Protein AF-X1RVT9-F1 (afdb_monomer_lite)

Radius of gyration: 17.05 Å; chains: 1; bounding box: 30×22×57 Å

Secondary structure (DSSP, 8-state):
-----HHHHHHHHHHHHHHHHH---HHHHHHHHHHHHH---HHHHHHHHHHHHHHHHHHHH----

Organism: NCBI:txid412755

Foldseek 3Di:
DDDDDVVVVVVVVVVVVLCPFQADDPVVLVVLVVCLVPPPDPVSNVVSVVVNVVSVCSNPVSPGD

pLDDT: mean 95.99, std 4.52, range [66.44, 98.69]

Sequence (65 aa):
MREIKTSAITKAVARLCQQANFVLGEDLLSALKQAQQTEESPLGREVLSQLIENARIAREERIPL

Structure (mmCIF, N/CA/C/O backbone):
data_AF-X1RVT9-F1
#
_entry.id   AF-X1RVT9-F1
#
loop_
_atom_site.group_PDB
_atom_site.id
_atom_site.type_symbol
_atom_site.label_atom_id
_atom_site.label_alt_id
_atom_site.label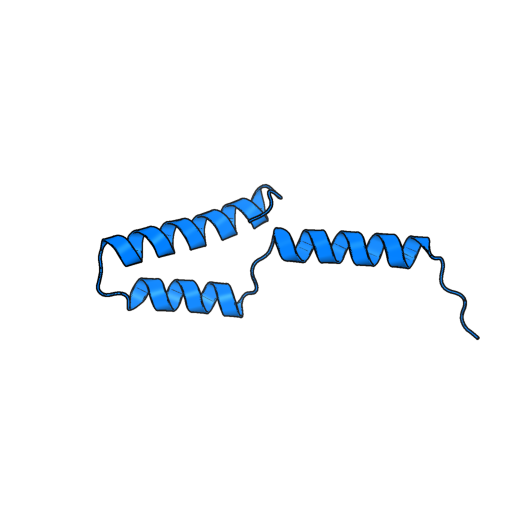_comp_id
_atom_site.label_asym_id
_atom_site.label_entity_id
_atom_site.label_seq_id
_atom_site.pdbx_PDB_ins_code
_atom_site.Cartn_x
_atom_site.Cartn_y
_atom_site.Cartn_z
_atom_site.occupancy
_atom_site.B_iso_or_equiv
_atom_site.auth_seq_id
_atom_site.auth_comp_id
_atom_site.auth_asym_id
_atom_site.auth_atom_id
_atom_site.pdbx_PDB_model_num
ATOM 1 N N . MET A 1 1 ? 6.394 -9.474 -37.931 1.00 66.44 1 MET A N 1
ATOM 2 C CA . MET A 1 1 ? 6.993 -9.335 -36.585 1.00 66.44 1 MET A CA 1
ATOM 3 C C . MET A 1 1 ? 6.892 -7.866 -36.192 1.00 66.44 1 MET A C 1
ATOM 5 O O . MET A 1 1 ? 7.123 -7.033 -37.057 1.00 66.44 1 MET A O 1
ATOM 9 N N . ARG A 1 2 ? 6.449 -7.533 -34.973 1.00 86.38 2 ARG A N 1
ATOM 10 C CA . ARG A 1 2 ? 6.412 -6.138 -34.493 1.00 86.38 2 ARG A CA 1
ATOM 11 C C . ARG A 1 2 ? 7.621 -5.895 -33.599 1.00 86.38 2 ARG A C 1
ATOM 13 O O . ARG A 1 2 ? 7.866 -6.689 -32.698 1.00 86.38 2 ARG A O 1
ATOM 20 N N . GLU A 1 3 ? 8.338 -4.807 -33.844 1.00 91.44 3 GLU A N 1
ATOM 21 C CA . GLU A 1 3 ? 9.458 -4.378 -33.009 1.00 91.44 3 GLU A CA 1
ATOM 22 C C . GLU A 1 3 ? 8.966 -3.445 -31.898 1.00 91.44 3 GLU A C 1
ATOM 24 O O . GLU A 1 3 ? 8.169 -2.536 -32.139 1.00 91.44 3 GLU A O 1
ATOM 29 N N . ILE A 1 4 ? 9.438 -3.670 -30.669 1.00 94.00 4 ILE A N 1
ATOM 30 C CA . ILE A 1 4 ? 9.135 -2.834 -29.502 1.00 94.00 4 ILE A CA 1
ATOM 31 C C . ILE A 1 4 ? 10.455 -2.345 -28.915 1.00 94.00 4 ILE A C 1
ATOM 33 O O . ILE A 1 4 ? 11.357 -3.133 -28.641 1.00 94.00 4 ILE A O 1
ATOM 37 N N . LYS A 1 5 ? 10.561 -1.034 -28.684 1.00 97.00 5 LYS A N 1
ATOM 38 C CA . LYS A 1 5 ? 11.733 -0.449 -28.026 1.00 97.00 5 LYS A CA 1
ATOM 39 C C . LYS A 1 5 ? 11.773 -0.878 -26.561 1.00 97.00 5 LYS A C 1
ATOM 41 O O . LYS A 1 5 ? 10.803 -0.674 -25.834 1.00 97.00 5 LYS A O 1
ATOM 46 N N . THR A 1 6 ? 12.916 -1.377 -26.103 1.00 97.06 6 THR A N 1
ATOM 47 C CA . THR A 1 6 ? 13.149 -1.753 -24.696 1.00 97.06 6 THR A CA 1
ATOM 48 C C . THR A 1 6 ? 12.818 -0.618 -23.724 1.00 97.06 6 THR A C 1
ATOM 50 O O . THR A 1 6 ? 12.225 -0.853 -22.676 1.00 97.06 6 THR A O 1
ATOM 53 N N . SER A 1 7 ? 13.078 0.632 -24.113 1.00 97.56 7 SER A N 1
ATOM 54 C CA . SER A 1 7 ? 12.733 1.819 -23.323 1.00 97.56 7 SER A CA 1
ATOM 55 C C . SER A 1 7 ? 11.233 1.976 -23.045 1.00 97.56 7 SER A C 1
ATOM 57 O O . SER A 1 7 ? 10.867 2.548 -22.018 1.00 97.56 7 SER A O 1
ATOM 59 N N . ALA A 1 8 ? 10.353 1.464 -23.912 1.00 97.12 8 ALA A N 1
ATOM 60 C CA . ALA A 1 8 ? 8.914 1.446 -23.656 1.00 97.12 8 ALA A CA 1
ATOM 61 C C . ALA A 1 8 ? 8.565 0.474 -22.521 1.00 97.12 8 ALA A C 1
ATOM 63 O O . ALA A 1 8 ? 7.758 0.809 -21.656 1.00 97.12 8 ALA A O 1
ATOM 64 N N . ILE A 1 9 ? 9.230 -0.685 -22.482 1.00 97.06 9 ILE A N 1
ATOM 65 C CA . ILE A 1 9 ? 9.067 -1.685 -21.421 1.00 97.06 9 ILE A CA 1
ATOM 66 C C . ILE A 1 9 ? 9.582 -1.118 -20.098 1.00 97.06 9 ILE A C 1
ATOM 68 O O . ILE A 1 9 ? 8.854 -1.129 -19.110 1.00 97.06 9 ILE A O 1
ATOM 72 N N . THR A 1 10 ? 10.785 -0.536 -20.085 1.00 98.12 10 THR A N 1
ATOM 73 C CA . THR A 1 10 ? 11.365 0.086 -18.883 1.00 98.12 10 THR A CA 1
ATOM 74 C C . THR A 1 10 ? 10.434 1.139 -18.284 1.00 98.12 10 THR A C 1
ATOM 76 O O . THR A 1 10 ? 10.173 1.122 -17.083 1.00 98.12 10 THR A O 1
ATOM 79 N N . LYS A 1 11 ? 9.876 2.028 -19.118 1.00 98.19 11 LYS A N 1
ATOM 80 C CA . LYS A 1 11 ? 8.923 3.055 -18.670 1.00 98.19 11 LYS A CA 1
ATOM 81 C C . LYS A 1 11 ? 7.627 2.451 -18.134 1.00 98.19 11 LYS A C 1
ATOM 83 O O . LYS A 1 11 ? 7.114 2.926 -17.124 1.00 98.19 11 LYS A O 1
ATOM 88 N N . ALA A 1 12 ? 7.096 1.425 -18.799 1.00 98.06 12 ALA A N 1
ATOM 89 C CA . ALA A 1 12 ? 5.876 0.756 -18.364 1.00 98.06 12 ALA A CA 1
ATOM 90 C C . ALA A 1 12 ? 6.061 0.096 -16.992 1.00 98.06 12 ALA A C 1
ATOM 92 O O . ALA A 1 12 ? 5.247 0.325 -16.102 1.00 98.06 12 ALA A O 1
ATOM 93 N N . VAL A 1 13 ? 7.154 -0.646 -16.797 1.00 97.81 13 VAL A N 1
ATOM 94 C CA . VAL A 1 13 ? 7.467 -1.301 -15.519 1.00 97.81 13 VAL A CA 1
ATOM 95 C C . VAL A 1 13 ? 7.679 -0.268 -14.414 1.00 97.81 13 VAL A C 1
ATOM 97 O O . VAL A 1 13 ? 7.044 -0.371 -13.371 1.00 97.81 13 VAL A O 1
ATOM 100 N N . ALA A 1 14 ? 8.480 0.775 -14.656 1.00 97.19 14 ALA A N 1
ATOM 101 C CA . ALA A 1 14 ? 8.704 1.835 -13.672 1.00 97.19 14 ALA A CA 1
ATOM 102 C C . ALA A 1 14 ? 7.390 2.501 -13.229 1.00 97.19 14 ALA A C 1
ATOM 104 O O . ALA A 1 14 ? 7.173 2.711 -12.036 1.00 97.19 14 ALA A O 1
ATOM 105 N N . ARG A 1 15 ? 6.487 2.780 -14.179 1.00 96.94 15 ARG A N 1
ATOM 106 C CA . ARG A 1 15 ? 5.162 3.338 -13.883 1.00 96.94 15 ARG A CA 1
ATOM 107 C C . ARG A 1 15 ? 4.309 2.378 -13.057 1.00 96.94 15 ARG A C 1
ATOM 109 O O . ARG A 1 15 ? 3.659 2.825 -12.121 1.00 96.94 15 ARG A O 1
ATOM 116 N N . LEU A 1 16 ? 4.299 1.089 -13.396 1.00 96.75 16 LEU A N 1
ATOM 117 C CA . LEU A 1 16 ? 3.526 0.079 -12.666 1.00 96.75 16 LEU A CA 1
ATOM 118 C C . LEU A 1 16 ? 4.033 -0.083 -11.229 1.00 96.75 16 LEU A C 1
ATOM 120 O O . LEU A 1 16 ? 3.223 -0.091 -10.308 1.00 96.75 16 LEU A O 1
ATOM 124 N N . CYS A 1 17 ? 5.352 -0.125 -11.022 1.00 95.81 17 CYS A N 1
ATOM 125 C CA . CYS A 1 17 ? 5.947 -0.164 -9.685 1.00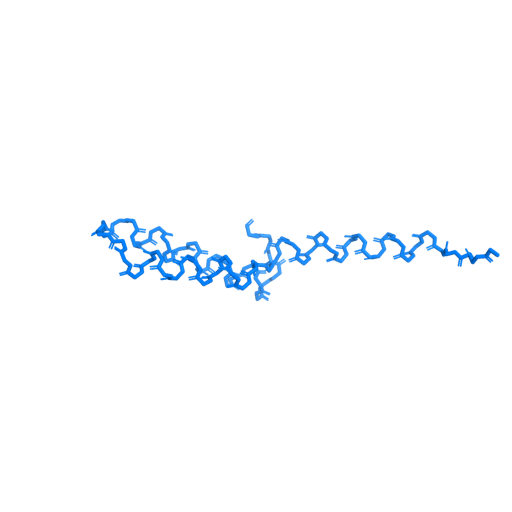 95.81 17 CYS A CA 1
ATOM 126 C C . CYS A 1 17 ? 5.557 1.070 -8.860 1.00 95.81 17 CYS A C 1
ATOM 128 O O . CYS A 1 17 ? 5.131 0.929 -7.720 1.00 95.81 17 CYS A O 1
ATOM 130 N N . GLN A 1 18 ? 5.652 2.273 -9.431 1.00 94.69 18 GLN A N 1
ATOM 131 C CA . GLN A 1 18 ? 5.227 3.501 -8.748 1.00 94.69 18 GLN A CA 1
ATOM 132 C C . GLN A 1 18 ? 3.738 3.464 -8.397 1.00 94.69 18 GLN A C 1
ATOM 134 O O . GLN A 1 18 ? 3.358 3.725 -7.262 1.00 94.69 18 GLN A O 1
ATOM 139 N N . GLN A 1 19 ? 2.888 3.090 -9.353 1.00 94.88 19 GLN A N 1
ATOM 140 C CA . GLN A 1 19 ? 1.448 3.017 -9.137 1.00 94.88 19 GLN A CA 1
ATOM 141 C C . GLN A 1 19 ? 1.088 2.038 -8.014 1.00 94.88 19 GLN A C 1
ATOM 143 O O . GLN A 1 19 ? 0.278 2.390 -7.165 1.00 94.88 19 GLN A O 1
ATOM 148 N N . ALA A 1 20 ? 1.719 0.863 -7.976 1.00 93.19 20 ALA A N 1
ATOM 149 C CA . ALA A 1 20 ? 1.472 -0.145 -6.949 1.00 93.19 20 ALA A CA 1
ATOM 150 C C . ALA A 1 20 ? 1.883 0.305 -5.536 1.00 93.19 20 ALA A C 1
ATOM 152 O O . ALA A 1 20 ? 1.248 -0.099 -4.571 1.00 93.19 20 ALA A O 1
ATOM 153 N N . ASN A 1 21 ? 2.921 1.140 -5.410 1.00 92.94 21 ASN A N 1
ATOM 154 C CA . ASN A 1 21 ? 3.396 1.626 -4.109 1.00 92.94 21 ASN A CA 1
ATOM 155 C C . ASN A 1 21 ? 2.678 2.898 -3.634 1.00 92.94 21 ASN A C 1
ATOM 157 O O . ASN A 1 21 ? 2.666 3.176 -2.442 1.00 92.94 21 ASN A O 1
ATOM 161 N N . PHE A 1 22 ? 2.102 3.687 -4.545 1.00 95.06 22 PHE A N 1
ATOM 162 C CA . PHE A 1 22 ? 1.433 4.947 -4.196 1.00 95.06 22 PHE A CA 1
ATOM 163 C C . PHE A 1 22 ? -0.085 4.822 -4.112 1.00 95.06 22 PHE A C 1
ATOM 165 O O . PHE A 1 22 ? -0.740 5.687 -3.543 1.00 95.06 22 PHE A O 1
ATOM 172 N N . VAL A 1 23 ? -0.676 3.809 -4.745 1.00 95.25 23 VAL A N 1
ATOM 173 C CA . VAL A 1 23 ? -2.130 3.695 -4.865 1.00 95.25 23 VAL A CA 1
ATOM 174 C C . VAL A 1 23 ? -2.567 2.313 -4.420 1.00 95.25 23 VAL A C 1
ATOM 176 O O . VAL A 1 23 ? -2.391 1.328 -5.135 1.00 95.25 23 VAL A O 1
ATOM 179 N N . LEU A 1 24 ? -3.193 2.268 -3.247 1.00 95.00 24 LEU A N 1
ATOM 180 C CA . LEU A 1 24 ? -3.917 1.090 -2.799 1.00 95.00 24 LEU A CA 1
ATOM 181 C C . LEU A 1 24 ? -5.134 0.855 -3.707 1.00 95.00 24 LEU A C 1
ATOM 183 O O . LEU A 1 24 ? -5.814 1.810 -4.092 1.00 95.00 24 LEU A O 1
ATOM 187 N N . GLY A 1 25 ? -5.410 -0.408 -4.038 1.00 94.81 25 GLY A N 1
ATOM 188 C CA . GLY A 1 25 ? -6.601 -0.786 -4.801 1.00 94.81 25 GLY A CA 1
ATOM 189 C C . GLY A 1 25 ? -7.889 -0.308 -4.125 1.00 94.81 25 GLY A C 1
ATOM 190 O O . GLY A 1 25 ? -7.981 -0.268 -2.895 1.00 94.81 25 GLY A O 1
ATOM 191 N N . GLU A 1 26 ? -8.886 0.083 -4.922 1.00 95.06 26 GLU A N 1
ATOM 192 C CA . GLU A 1 26 ? -10.166 0.588 -4.403 1.00 95.06 26 GLU A CA 1
ATOM 193 C C . GLU A 1 26 ? -10.930 -0.474 -3.605 1.00 95.06 26 GLU A C 1
ATOM 195 O O . GLU A 1 26 ? -11.584 -0.154 -2.612 1.00 95.06 26 GLU A O 1
ATOM 200 N N . ASP A 1 27 ? -10.810 -1.736 -4.008 1.00 97.00 27 ASP A N 1
ATOM 201 C CA . ASP A 1 27 ? -11.344 -2.906 -3.318 1.00 97.00 27 ASP A CA 1
ATOM 202 C C . ASP A 1 27 ? -10.739 -3.053 -1.916 1.00 97.00 27 ASP A C 1
ATOM 204 O O . ASP A 1 27 ? -11.466 -3.162 -0.927 1.00 97.00 27 ASP A O 1
ATOM 208 N N . LEU A 1 28 ? -9.414 -2.961 -1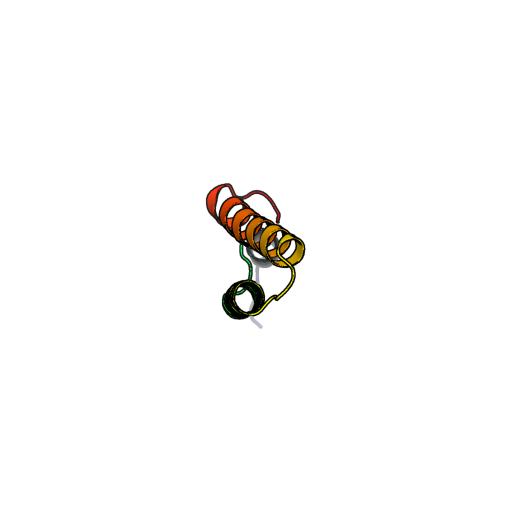.813 1.00 95.94 28 LEU A N 1
ATOM 209 C CA . LEU A 1 28 ? -8.696 -3.066 -0.551 1.00 95.94 28 LEU A CA 1
ATOM 210 C C . LEU A 1 28 ? -8.956 -1.856 0.353 1.00 95.94 28 LEU A C 1
ATOM 212 O O . LEU A 1 28 ? -9.201 -2.021 1.547 1.00 95.94 28 LEU A O 1
ATOM 216 N N . LEU A 1 29 ? -8.983 -0.641 -0.202 1.00 97.00 29 LEU A N 1
ATOM 217 C CA . LEU A 1 29 ? -9.336 0.562 0.555 1.00 97.00 2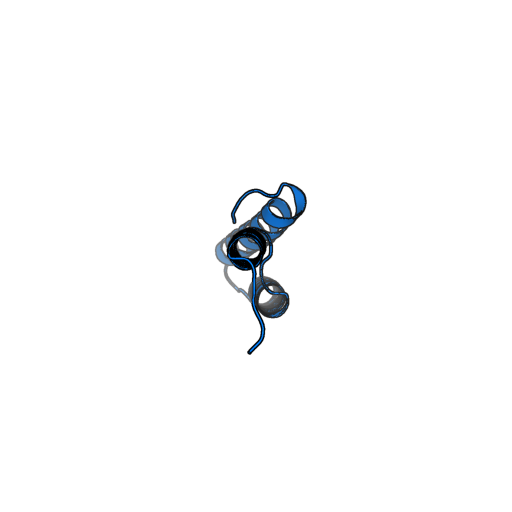9 LEU A CA 1
ATOM 218 C C . LEU A 1 29 ? -10.773 0.489 1.094 1.00 97.00 29 LEU A C 1
ATOM 220 O O . LEU A 1 29 ? -11.036 0.910 2.221 1.00 97.00 29 LEU A O 1
ATOM 224 N N . SER A 1 30 ? -11.701 -0.056 0.306 1.00 98.06 30 SER A N 1
ATOM 225 C CA . SER A 1 30 ? -13.084 -0.285 0.734 1.00 98.06 30 SER A CA 1
ATOM 226 C C . SER A 1 30 ? -13.157 -1.324 1.851 1.00 98.06 30 SER A C 1
ATOM 228 O O . SER A 1 30 ? -13.847 -1.098 2.844 1.00 98.06 30 SER A O 1
ATOM 230 N N . ALA A 1 31 ? -12.396 -2.417 1.744 1.00 98.44 31 ALA A N 1
ATOM 231 C CA . ALA A 1 31 ? -12.316 -3.439 2.783 1.00 98.44 31 ALA A CA 1
ATOM 232 C C . ALA A 1 31 ? -11.751 -2.886 4.104 1.00 98.44 31 ALA A C 1
ATOM 234 O O . ALA A 1 31 ? -12.311 -3.161 5.163 1.00 98.44 31 ALA A O 1
ATOM 235 N N . LEU A 1 32 ? -10.706 -2.050 4.056 1.00 98.19 32 LEU A N 1
ATOM 236 C CA . LEU A 1 32 ? -10.149 -1.391 5.246 1.00 98.19 32 LEU A CA 1
ATOM 237 C C . LEU A 1 32 ? -11.170 -0.471 5.925 1.00 98.19 32 LEU A C 1
ATOM 239 O O . LEU A 1 32 ? -11.326 -0.514 7.144 1.00 98.19 32 LEU A O 1
ATOM 243 N N . LYS A 1 33 ? -11.903 0.329 5.142 1.00 98.31 33 LYS A N 1
ATOM 244 C CA . LYS A 1 33 ? -12.974 1.195 5.661 1.00 98.31 33 LYS A CA 1
ATOM 245 C C . LYS A 1 33 ? -14.105 0.386 6.2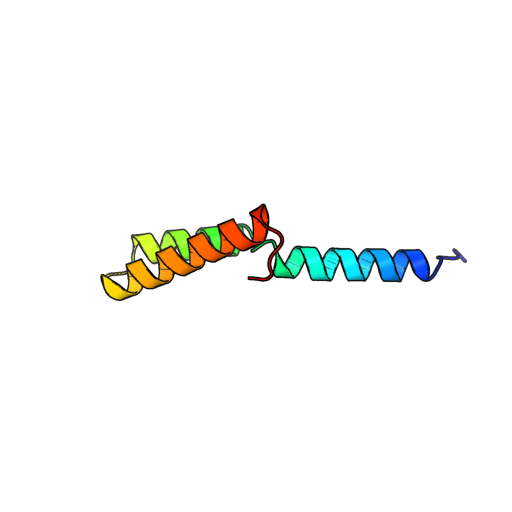87 1.00 98.31 33 LYS A C 1
ATOM 247 O O . LYS A 1 33 ? -14.608 0.763 7.341 1.00 98.31 33 LYS A O 1
ATOM 252 N N . GLN A 1 34 ? -14.494 -0.726 5.666 1.00 98.56 34 GLN A N 1
ATOM 253 C CA . GLN A 1 34 ? -15.513 -1.613 6.222 1.00 98.56 34 GLN A CA 1
ATOM 254 C C . GLN A 1 34 ? -15.043 -2.233 7.54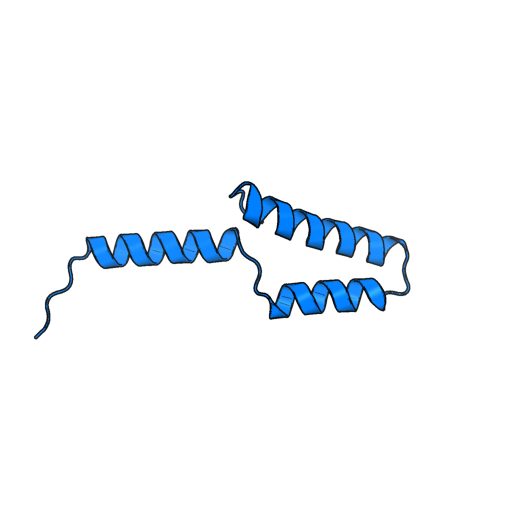2 1.00 98.56 34 GLN A C 1
ATOM 256 O O . GLN A 1 34 ? -15.785 -2.204 8.520 1.00 98.56 34 GLN A O 1
ATOM 261 N N . ALA A 1 35 ? -13.803 -2.729 7.590 1.00 98.50 35 ALA A N 1
ATOM 262 C CA . ALA A 1 35 ? -13.213 -3.287 8.802 1.00 98.50 35 ALA A CA 1
ATOM 263 C C . ALA A 1 35 ? -13.173 -2.251 9.934 1.00 98.50 35 ALA A C 1
ATOM 265 O O . ALA A 1 35 ? -13.562 -2.556 11.055 1.00 98.50 35 ALA A O 1
ATOM 266 N N . GLN A 1 36 ? -12.793 -1.004 9.636 1.00 98.50 36 GLN A N 1
ATOM 267 C CA . GLN A 1 36 ? -12.769 0.089 10.614 1.00 98.50 36 GLN A CA 1
ATOM 268 C C . GLN A 1 36 ? -14.155 0.351 11.223 1.00 98.50 36 GLN A C 1
ATOM 270 O O . GLN A 1 36 ? -14.259 0.652 12.410 1.00 98.50 36 GLN A O 1
ATOM 275 N N . GLN A 1 37 ? -15.220 0.236 10.424 1.00 98.19 37 GLN A N 1
ATOM 276 C CA . GLN A 1 37 ? -16.594 0.445 10.888 1.00 98.19 37 GLN A CA 1
ATOM 277 C C . GLN A 1 37 ? -17.093 -0.687 11.790 1.00 98.19 37 GLN A C 1
ATOM 279 O O . GLN A 1 37 ? -17.861 -0.428 12.715 1.00 98.19 37 GLN A O 1
ATOM 284 N N . THR A 1 38 ? -16.683 -1.929 11.522 1.00 98.38 38 THR A N 1
ATOM 285 C CA . THR A 1 38 ? -17.179 -3.119 12.234 1.00 98.38 38 THR A CA 1
ATOM 286 C C . THR A 1 38 ? -16.279 -3.588 13.369 1.00 98.38 38 THR A C 1
ATOM 288 O O . THR A 1 38 ? -16.715 -4.402 14.172 1.00 98.38 38 THR A O 1
ATOM 291 N N . GLU A 1 39 ? -15.038 -3.108 13.441 1.00 98.62 39 GLU A N 1
ATOM 292 C CA . GLU A 1 39 ? -14.085 -3.473 14.490 1.00 98.62 39 GLU A CA 1
ATOM 293 C C . GLU A 1 39 ? -14.634 -3.113 15.878 1.00 98.62 39 GLU A C 1
ATOM 295 O O . GLU A 1 39 ? -15.185 -2.030 16.075 1.00 98.62 39 GLU A O 1
ATOM 300 N N . GLU A 1 40 ? -14.492 -4.002 16.853 1.00 98.38 40 GLU A N 1
ATOM 301 C CA . GLU A 1 40 ? -15.012 -3.809 18.211 1.00 98.38 40 GLU A CA 1
ATOM 302 C C . GLU A 1 40 ? -13.987 -3.106 19.108 1.00 98.38 40 GLU A C 1
ATOM 304 O O . GLU A 1 40 ? -14.348 -2.281 19.951 1.00 98.38 40 GLU A O 1
ATOM 309 N N . SER A 1 41 ? -12.701 -3.393 18.897 1.00 98.56 41 SER A N 1
ATOM 310 C CA . SER A 1 41 ? -11.592 -2.831 19.658 1.00 98.56 41 SER A CA 1
ATOM 311 C C . SER A 1 41 ? -11.357 -1.360 19.299 1.00 98.56 41 SER A C 1
ATOM 313 O O . SER A 1 41 ? -11.043 -1.048 18.145 1.00 98.56 41 SER A O 1
ATOM 315 N N . PRO A 1 42 ? -11.396 -0.432 20.275 1.00 98.06 42 PRO A N 1
ATOM 316 C CA . PRO A 1 42 ? -11.048 0.967 20.034 1.00 98.06 42 PRO A CA 1
ATOM 317 C C . PRO A 1 42 ? -9.637 1.134 19.455 1.00 98.06 42 PRO A C 1
ATOM 319 O O . PRO A 1 42 ? -9.443 1.905 18.517 1.00 98.06 42 PRO A O 1
ATOM 322 N N . LEU A 1 43 ? -8.675 0.350 19.956 1.00 98.38 43 LEU A N 1
ATOM 323 C CA . LEU A 1 43 ? -7.303 0.341 19.447 1.00 98.38 43 LEU A CA 1
ATOM 324 C C . LEU A 1 43 ? -7.243 -0.187 18.006 1.00 98.38 43 LEU A C 1
ATOM 326 O O . LEU A 1 43 ? -6.528 0.364 17.174 1.00 98.38 43 LEU A O 1
ATOM 330 N N . GLY A 1 44 ? -8.019 -1.229 17.691 1.00 98.56 44 GLY A N 1
ATOM 331 C CA . GLY A 1 44 ? -8.100 -1.773 16.333 1.00 98.56 44 GLY A CA 1
ATOM 332 C C . GLY A 1 44 ? -8.628 -0.744 15.329 1.00 98.56 44 GLY A C 1
ATOM 333 O O . GLY A 1 44 ? -8.045 -0.562 14.259 1.00 98.56 44 GLY A O 1
ATOM 334 N N . ARG A 1 45 ? -9.677 0.006 15.700 1.00 98.69 45 ARG A N 1
ATOM 335 C CA . ARG A 1 45 ? -10.203 1.112 14.881 1.00 98.69 45 ARG A CA 1
ATOM 336 C C . ARG A 1 45 ? -9.164 2.200 14.644 1.00 98.69 45 ARG A C 1
ATOM 338 O O . ARG A 1 45 ? -9.084 2.728 13.535 1.00 98.69 45 ARG A O 1
ATOM 345 N N . GLU A 1 46 ? -8.377 2.547 15.658 1.00 98.56 46 GLU A N 1
ATOM 346 C CA . GLU A 1 46 ? -7.323 3.556 15.532 1.00 98.56 46 GLU A CA 1
ATOM 347 C C . GLU A 1 46 ? -6.230 3.113 14.550 1.00 98.56 46 GLU A C 1
ATOM 349 O O . GLU A 1 46 ? -5.892 3.867 13.637 1.00 98.56 46 GLU A O 1
ATOM 354 N N . VAL A 1 47 ? -5.763 1.865 14.647 1.00 98.50 47 VAL A N 1
ATOM 355 C CA . VAL A 1 47 ? -4.788 1.297 13.698 1.00 98.50 47 VAL A CA 1
ATOM 356 C C . VAL A 1 47 ? -5.333 1.324 12.268 1.00 98.50 47 VAL A C 1
ATOM 358 O O . VAL A 1 47 ? -4.650 1.778 11.353 1.00 98.50 47 VAL A O 1
ATOM 361 N N . LEU A 1 48 ? -6.583 0.903 12.058 1.00 98.69 48 LEU A N 1
ATOM 362 C CA . LEU A 1 48 ? -7.215 0.948 10.734 1.00 98.69 48 LEU A CA 1
ATOM 363 C C . LEU A 1 48 ? -7.350 2.385 10.207 1.00 98.69 48 LEU A C 1
ATOM 365 O O . LEU A 1 48 ? -7.152 2.618 9.015 1.00 98.69 48 LEU A O 1
ATOM 369 N N . SER A 1 49 ? -7.616 3.356 11.086 1.00 98.44 49 SER A N 1
ATOM 370 C CA . SER A 1 49 ? -7.647 4.782 10.729 1.00 98.44 49 SER A CA 1
ATOM 371 C C . SER A 1 49 ? -6.287 5.259 10.218 1.00 98.44 49 SER A C 1
ATOM 373 O O . SER A 1 49 ? -6.220 5.920 9.184 1.00 98.44 49 SER A O 1
ATOM 375 N N . GLN A 1 50 ? -5.205 4.882 10.903 1.00 98.31 50 GLN A N 1
ATOM 376 C CA . GLN A 1 50 ? -3.837 5.221 10.503 1.00 98.31 50 GLN A CA 1
ATOM 377 C C . GLN A 1 50 ? -3.460 4.573 9.166 1.00 98.31 50 GLN A C 1
ATOM 379 O O . GLN A 1 50 ? -2.872 5.232 8.316 1.00 98.31 50 GLN A O 1
ATOM 384 N N . LEU A 1 51 ? -3.845 3.315 8.927 1.00 97.81 51 LEU A N 1
ATOM 385 C CA . LEU A 1 51 ? -3.600 2.648 7.641 1.00 97.81 51 LEU A CA 1
ATOM 386 C C . LEU A 1 51 ? -4.320 3.344 6.477 1.00 97.81 51 LEU A C 1
ATOM 388 O O . LEU A 1 51 ? -3.736 3.529 5.408 1.00 97.81 51 LEU A O 1
ATOM 392 N N . ILE A 1 52 ? -5.577 3.749 6.679 1.00 98.19 52 ILE A N 1
ATOM 393 C CA . ILE A 1 52 ? -6.354 4.491 5.676 1.00 98.19 52 ILE A CA 1
ATOM 394 C C . ILE A 1 52 ? -5.714 5.858 5.400 1.00 98.19 52 ILE A C 1
ATOM 396 O O . ILE A 1 52 ? -5.634 6.274 4.243 1.00 98.19 52 ILE A O 1
ATOM 400 N N . GLU A 1 53 ? -5.234 6.537 6.440 1.00 98.12 53 GLU A N 1
ATOM 401 C CA . GLU A 1 53 ? -4.556 7.825 6.305 1.00 98.12 53 GLU A CA 1
ATOM 402 C C . GLU A 1 53 ? -3.208 7.696 5.589 1.00 98.12 53 GLU A C 1
ATOM 404 O O . GLU A 1 53 ? -2.925 8.458 4.666 1.00 98.12 53 GLU A O 1
ATOM 409 N N . ASN A 1 54 ? -2.416 6.671 5.907 1.00 97.06 54 ASN A N 1
ATOM 410 C CA . ASN A 1 54 ? -1.170 6.388 5.197 1.00 97.06 54 ASN A CA 1
ATOM 411 C C . ASN A 1 54 ? -1.429 6.134 3.705 1.00 97.06 54 ASN A C 1
ATOM 413 O O . ASN A 1 54 ? -0.713 6.664 2.859 1.00 97.06 54 ASN A O 1
ATOM 417 N N . ALA A 1 55 ? -2.494 5.399 3.358 1.00 96.88 55 ALA A N 1
ATOM 418 C CA . ALA A 1 55 ? -2.882 5.183 1.963 1.00 96.88 55 ALA A CA 1
ATOM 419 C C . ALA A 1 55 ? -3.266 6.491 1.244 1.00 96.88 55 ALA A C 1
ATOM 421 O O . ALA A 1 55 ? -3.008 6.639 0.045 1.00 96.88 55 ALA A O 1
ATOM 422 N N . ARG A 1 56 ? -3.858 7.457 1.961 1.00 96.69 56 ARG A N 1
ATOM 423 C CA . ARG A 1 56 ? -4.153 8.800 1.442 1.00 96.69 56 ARG A CA 1
ATOM 424 C C . ARG A 1 56 ? -2.863 9.587 1.191 1.00 96.69 56 ARG A C 1
ATOM 426 O O . ARG A 1 56 ? -2.680 10.098 0.085 1.00 96.69 56 ARG A O 1
ATOM 433 N N . ILE A 1 57 ? -1.965 9.629 2.175 1.00 97.12 57 ILE A N 1
ATOM 434 C CA . ILE A 1 57 ? -0.666 10.317 2.093 1.00 97.12 57 ILE A CA 1
ATOM 435 C C . ILE A 1 57 ? 0.170 9.745 0.947 1.00 97.12 57 ILE A C 1
ATOM 437 O O . ILE A 1 57 ? 0.651 10.499 0.104 1.00 97.12 57 ILE A O 1
ATOM 441 N N . ALA A 1 58 ? 0.273 8.418 0.842 1.00 96.25 58 ALA A N 1
ATOM 442 C CA . ALA A 1 58 ? 1.042 7.756 -0.209 1.00 96.25 58 ALA A CA 1
ATOM 443 C C . ALA A 1 58 ? 0.583 8.165 -1.621 1.00 96.25 58 ALA A C 1
ATOM 445 O O . ALA A 1 58 ? 1.389 8.435 -2.520 1.00 96.25 58 ALA A O 1
ATOM 446 N N . ARG A 1 59 ? -0.735 8.288 -1.804 1.00 95.31 59 ARG A N 1
ATOM 447 C CA . ARG A 1 59 ? -1.348 8.704 -3.068 1.00 95.31 59 ARG A CA 1
ATOM 448 C C . ARG A 1 59 ? -1.104 10.177 -3.386 1.00 95.31 59 ARG A C 1
ATOM 450 O O . ARG A 1 59 ? -0.842 10.496 -4.549 1.00 95.31 59 ARG A O 1
ATOM 457 N N . GLU A 1 60 ? -1.251 11.058 -2.403 1.00 96.38 60 GLU A N 1
ATOM 458 C CA . GLU A 1 60 ? -1.154 12.512 -2.585 1.00 96.38 60 GLU A CA 1
ATOM 459 C C . GLU A 1 60 ? 0.295 12.992 -2.684 1.00 96.38 60 GLU A C 1
ATOM 461 O O . GLU A 1 60 ? 0.642 13.715 -3.617 1.00 96.38 60 GLU A O 1
ATOM 466 N N . GLU A 1 61 ? 1.152 12.541 -1.772 1.00 96.50 61 GLU A N 1
ATOM 467 C CA . GLU A 1 61 ? 2.541 12.992 -1.656 1.00 96.50 61 GLU A CA 1
ATOM 468 C C . GLU A 1 61 ? 3.513 12.170 -2.509 1.00 96.50 61 GLU A C 1
ATOM 470 O O . GLU A 1 61 ? 4.686 12.520 -2.623 1.00 96.50 61 GLU A O 1
ATOM 475 N N . ARG A 1 62 ? 3.035 11.094 -3.154 1.00 92.75 62 ARG A N 1
ATOM 476 C CA . ARG A 1 62 ? 3.867 10.154 -3.934 1.00 92.75 62 ARG A CA 1
ATOM 477 C C . ARG A 1 62 ? 5.000 9.549 -3.102 1.00 92.75 62 ARG A C 1
ATOM 479 O O . ARG A 1 62 ? 6.097 9.306 -3.607 1.00 92.75 62 ARG A O 1
ATOM 486 N N . ILE A 1 63 ? 4.707 9.287 -1.833 1.00 93.06 63 ILE A N 1
ATOM 487 C CA . ILE A 1 63 ? 5.562 8.540 -0.913 1.00 93.06 63 ILE A CA 1
ATOM 488 C C . ILE A 1 63 ? 5.074 7.083 -0.924 1.00 93.06 63 ILE A C 1
ATOM 490 O O . ILE A 1 63 ? 3.867 6.860 -0.992 1.00 93.06 63 ILE A O 1
ATOM 494 N N . PRO A 1 64 ? 5.959 6.074 -0.931 1.00 90.12 64 PRO A N 1
ATOM 495 C CA . PRO A 1 64 ? 5.530 4.683 -0.824 1.00 90.12 64 PRO A CA 1
ATOM 496 C C . PRO A 1 64 ? 4.720 4.448 0.455 1.00 90.12 64 PRO A C 1
ATOM 498 O O . PRO A 1 64 ? 5.101 4.953 1.513 1.00 90.12 64 PRO A O 1
ATOM 501 N N . LEU A 1 65 ? 3.624 3.696 0.328 1.00 86.75 65 LEU A N 1
ATOM 502 C CA . LEU A 1 65 ? 2.840 3.200 1.460 1.00 86.75 65 LEU A CA 1
ATOM 503 C C . LEU A 1 65 ? 3.649 2.237 2.340 1.00 86.75 65 LEU A C 1
ATOM 505 O O . LEU A 1 65 ? 4.400 1.412 1.767 1.00 86.75 65 LEU A O 1
#

InterPro domains:
  IPR004646 Fe-S hydro-lyase, tartrate dehydratase alpha-type, catalytic domain [PF05681] (11-65)